Protein AF-A0A257Q7L4-F1 (afdb_monomer)

Solvent-accessible surface area (backbone atoms only — not comparable to full-atom values): 3862 Å² total; per-residue (Å²): 111,68,52,65,74,68,62,95,75,86,86,81,57,64,28,88,52,24,95,74,44,95,67,67,22,95,73,25,42,49,48,91,52,43,64,66,52,50,53,54,50,50,54,42,37,52,52,43,66,71,72,53,62,77,69,58,68,75,69,57,132

Secondary structure (DSSP, 8-state):
-TGGGT-S-----EESSGGG-SS-GGGSEEGGGHHHHHHHHHHHHHHHHHH--GGGGGS--

Nearest PDB structures (foldseek):
  1fx6-assembly1_A-2  TM=9.361E-01  e=3.808E-03  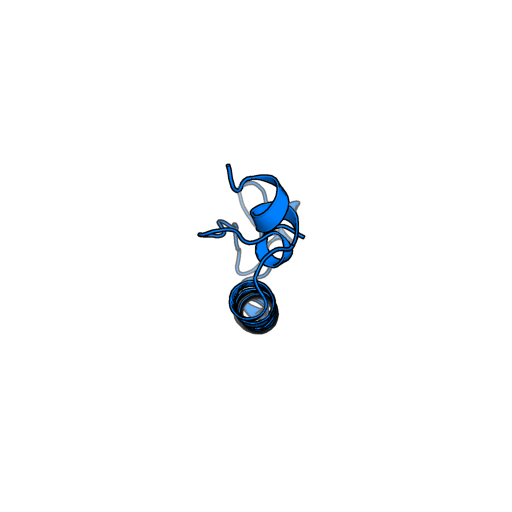Aquifex aeolicus
  2nxi-assembly3_J  TM=9.631E-01  e=5.727E-03  Aquifex aeolicus
  1lrn-assembly1_A  TM=9.381E-01  e=5.727E-03  Aquifex aeolicus
  1fxp-assembly1_A-2  TM=9.384E-01  e=7.518E-03  Aquifex aeolicus
  2nwr-assembly1_A-2  TM=9.377E-01  e=7.518E-03  Aquifex aeolicus

pLDDT: mean 96.1, std 5.47, range [65.94, 98.75]

Radius of gyration: 15.82 Å; Cα contacts (8 Å, |Δi|>4): 42; chains: 1; bounding box: 32×19×44 Å

Structure (mmCIF, N/CA/C/O backbone):
data_AF-A0A257Q7L4-F1
#
_entry.id   AF-A0A257Q7L4-F1
#
loop_
_atom_site.group_PDB
_atom_site.id
_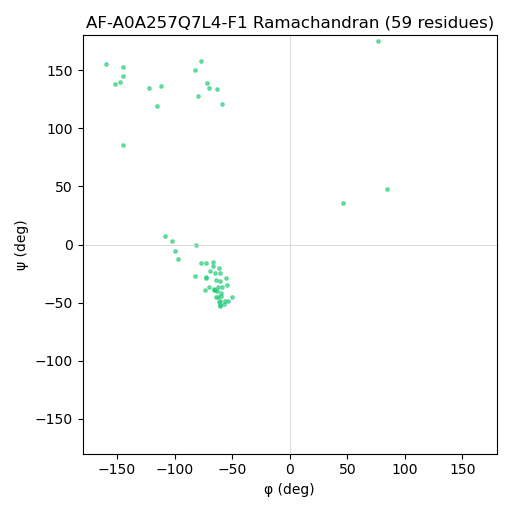atom_site.type_symbol
_atom_site.label_atom_id
_atom_site.label_alt_id
_atom_site.label_comp_id
_atom_site.label_asym_id
_atom_site.label_entity_id
_atom_site.label_seq_id
_atom_site.pdbx_PDB_ins_code
_atom_site.Cartn_x
_atom_site.Cartn_y
_atom_site.Cartn_z
_atom_site.occupancy
_atom_site.B_iso_or_equiv
_atom_site.auth_seq_id
_atom_site.auth_comp_id
_atom_site.auth_asym_id
_atom_site.auth_atom_id
_atom_site.pdbx_PDB_model_num
ATOM 1 N N . ALA A 1 1 ? 4.650 -5.169 5.934 1.00 91.38 1 ALA A N 1
ATOM 2 C CA . ALA A 1 1 ? 4.788 -4.458 7.223 1.00 91.38 1 ALA A CA 1
ATOM 3 C C . ALA A 1 1 ? 3.979 -3.160 7.240 1.00 91.38 1 ALA A C 1
ATOM 5 O O . ALA A 1 1 ? 2.956 -3.145 7.902 1.00 91.38 1 ALA A O 1
ATOM 6 N N . ALA A 1 2 ? 4.357 -2.121 6.478 1.00 97.56 2 ALA A N 1
ATOM 7 C CA . ALA A 1 2 ? 3.701 -0.802 6.527 1.00 97.56 2 ALA A CA 1
ATOM 8 C C . ALA A 1 2 ? 2.172 -0.835 6.320 1.00 97.56 2 ALA A C 1
ATOM 10 O O . ALA A 1 2 ? 1.438 -0.294 7.136 1.00 97.56 2 ALA A O 1
ATOM 11 N N . VAL A 1 3 ? 1.681 -1.527 5.285 1.00 98.31 3 VAL A N 1
ATOM 12 C CA . VAL A 1 3 ? 0.230 -1.639 5.023 1.00 98.31 3 VAL A CA 1
ATOM 13 C C . VAL A 1 3 ? -0.525 -2.288 6.186 1.00 98.31 3 VAL A C 1
ATOM 15 O O . VAL A 1 3 ? -1.559 -1.778 6.602 1.00 98.31 3 VAL A O 1
ATOM 18 N N . ALA A 1 4 ? 0.031 -3.346 6.782 1.00 97.75 4 ALA A N 1
ATOM 19 C CA . ALA A 1 4 ? -0.572 -4.014 7.936 1.00 97.75 4 ALA A CA 1
ATOM 20 C C . ALA A 1 4 ? -0.633 -3.121 9.190 1.00 97.75 4 ALA A C 1
ATOM 22 O O . ALA A 1 4 ? -1.484 -3.341 10.038 1.00 97.75 4 ALA A O 1
ATOM 23 N N . ALA A 1 5 ? 0.239 -2.113 9.294 1.00 97.25 5 ALA A N 1
ATOM 24 C CA . ALA A 1 5 ? 0.220 -1.128 10.374 1.00 97.25 5 ALA A CA 1
ATOM 25 C C . ALA A 1 5 ? -0.808 0.004 10.158 1.00 97.25 5 ALA A C 1
ATOM 27 O O . ALA A 1 5 ? -0.903 0.898 10.990 1.00 97.25 5 ALA A O 1
ATOM 28 N N . GLY A 1 6 ? -1.563 0.001 9.049 1.00 97.25 6 GLY A N 1
ATOM 29 C CA . GLY A 1 6 ? -2.660 0.950 8.833 1.00 97.25 6 GLY A CA 1
ATOM 30 C C . GLY A 1 6 ? -2.252 2.304 8.250 1.00 97.25 6 GLY A C 1
ATOM 31 O O . GLY A 1 6 ? -2.688 3.346 8.732 1.00 97.25 6 GLY A O 1
ATOM 32 N N . ILE A 1 7 ? -1.444 2.319 7.188 1.00 98.25 7 ILE A N 1
ATOM 33 C CA . ILE A 1 7 ? -1.094 3.563 6.479 1.00 98.25 7 ILE A CA 1
ATOM 34 C C . ILE A 1 7 ? -2.226 4.072 5.566 1.00 98.25 7 ILE A C 1
ATOM 36 O O . ILE A 1 7 ? -3.086 3.322 5.093 1.00 98.25 7 ILE A O 1
ATOM 40 N N . ALA A 1 8 ? -2.191 5.373 5.267 1.00 98.19 8 ALA A N 1
ATOM 41 C CA . ALA A 1 8 ? -3.097 5.999 4.301 1.00 98.19 8 ALA A CA 1
ATOM 42 C C . ALA A 1 8 ? -2.636 5.830 2.843 1.00 98.19 8 ALA A C 1
ATOM 44 O O . ALA A 1 8 ? -3.461 5.832 1.934 1.00 98.19 8 ALA A O 1
ATOM 45 N N . GLY A 1 9 ? -1.330 5.682 2.614 1.00 97.62 9 GLY A N 1
ATOM 46 C CA . GLY A 1 9 ? -0.764 5.567 1.276 1.00 97.62 9 GLY A CA 1
ATOM 47 C C . GLY A 1 9 ? 0.614 4.923 1.285 1.00 97.62 9 GLY A C 1
ATOM 48 O O . GLY A 1 9 ? 1.323 4.967 2.289 1.00 97.62 9 GLY A O 1
ATOM 49 N N . LEU A 1 10 ? 0.971 4.326 0.151 1.00 98.31 10 LEU A N 1
ATOM 50 C CA . LEU A 1 10 ? 2.252 3.677 -0.096 1.00 98.31 10 LEU A CA 1
ATOM 51 C C . LEU A 1 10 ? 2.909 4.327 -1.315 1.00 98.31 10 LEU A C 1
ATOM 53 O O . LEU A 1 10 ? 2.255 4.515 -2.338 1.00 98.31 10 LEU A O 1
ATOM 57 N N . PHE A 1 11 ? 4.199 4.630 -1.209 1.00 97.94 11 PHE A N 1
ATOM 58 C CA . PHE A 1 11 ? 5.038 5.033 -2.333 1.00 97.94 11 PHE A CA 1
ATOM 59 C C . PHE A 1 11 ? 6.068 3.934 -2.600 1.00 97.94 11 PHE A C 1
ATOM 61 O O . PHE A 1 11 ? 6.636 3.383 -1.656 1.00 97.94 11 PHE A O 1
ATOM 68 N N . MET A 1 12 ? 6.285 3.601 -3.870 1.00 97.69 12 MET A N 1
ATOM 69 C CA . MET A 1 12 ? 7.231 2.572 -4.292 1.00 97.69 12 MET A CA 1
ATO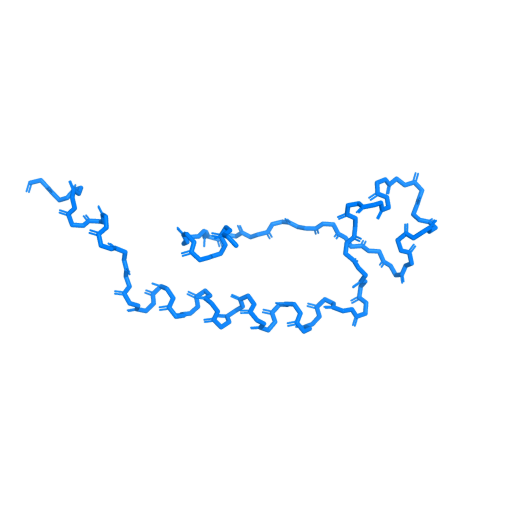M 70 C C . MET A 1 12 ? 7.750 2.890 -5.691 1.00 97.69 12 MET A C 1
ATOM 72 O O . MET A 1 12 ? 6.975 3.273 -6.569 1.00 97.69 12 MET A O 1
ATOM 76 N N . GLU A 1 13 ? 9.048 2.700 -5.902 1.00 97.94 13 GLU A N 1
ATOM 77 C CA . GLU A 1 13 ? 9.662 2.791 -7.224 1.00 97.94 13 GLU A CA 1
ATOM 78 C C . GLU A 1 13 ? 9.489 1.484 -8.003 1.00 97.94 13 GLU A C 1
ATOM 80 O O . GLU A 1 13 ? 9.423 0.391 -7.437 1.00 97.94 13 GLU A O 1
ATOM 85 N N . THR A 1 14 ? 9.425 1.578 -9.328 1.00 98.31 14 THR A N 1
ATOM 86 C CA . THR A 1 14 ? 9.298 0.411 -10.199 1.00 98.31 14 THR A CA 1
ATOM 87 C C . THR A 1 14 ? 10.058 0.611 -11.498 1.00 98.31 14 THR A C 1
ATOM 89 O O . THR A 1 14 ? 10.249 1.739 -11.951 1.00 98.31 14 THR A O 1
ATOM 92 N N . HIS A 1 15 ? 10.493 -0.489 -12.110 1.00 98.62 15 HIS A N 1
ATOM 93 C CA . HIS A 1 15 ? 11.164 -0.461 -13.402 1.00 98.62 15 HIS A CA 1
ATOM 94 C C . HIS A 1 15 ? 10.800 -1.704 -14.237 1.00 98.62 15 HIS A C 1
ATOM 96 O O . HIS A 1 15 ? 10.649 -2.790 -13.669 1.00 98.62 15 HIS A O 1
ATOM 102 N N . PRO A 1 16 ? 10.675 -1.599 -15.578 1.00 98.38 16 PRO A N 1
ATOM 103 C CA . PRO A 1 16 ? 10.447 -2.765 -16.441 1.00 98.38 16 PRO A CA 1
ATOM 104 C C . PRO A 1 16 ? 11.564 -3.818 -16.367 1.00 98.38 16 PRO A C 1
ATOM 106 O O . PRO A 1 16 ? 11.303 -5.005 -16.524 1.00 98.38 16 PRO A O 1
ATOM 109 N N . ASP A 1 17 ? 12.799 -3.376 -16.122 1.00 98.00 17 ASP A N 1
ATOM 110 C CA . ASP A 1 17 ? 13.993 -4.219 -15.975 1.00 98.00 17 ASP A CA 1
ATOM 111 C C . ASP A 1 17 ? 14.934 -3.603 -14.921 1.00 98.00 17 ASP A C 1
ATOM 113 O O . ASP A 1 17 ? 15.781 -2.779 -15.278 1.00 98.00 17 ASP A O 1
ATOM 117 N N . PRO A 1 18 ? 14.748 -3.880 -13.616 1.00 97.81 18 PRO A N 1
ATOM 118 C CA . PRO A 1 18 ? 15.500 -3.215 -12.545 1.00 97.81 18 PRO A CA 1
ATOM 119 C C . PRO A 1 18 ? 17.025 -3.318 -12.688 1.00 97.81 18 PRO A C 1
ATOM 121 O O . PRO A 1 18 ? 17.741 -2.387 -12.329 1.00 97.81 18 PRO A O 1
ATOM 124 N N . ALA A 1 19 ? 17.535 -4.388 -13.308 1.00 97.81 19 ALA A N 1
ATOM 125 C CA . ALA A 1 19 ? 18.966 -4.571 -13.554 1.00 97.81 19 ALA A CA 1
ATOM 126 C C . ALA A 1 19 ? 19.557 -3.551 -14.548 1.00 97.81 19 ALA A C 1
ATOM 128 O O . ALA A 1 19 ? 20.772 -3.366 -14.585 1.00 97.81 19 ALA A O 1
ATOM 129 N N . LYS A 1 20 ? 18.714 -2.889 -15.353 1.00 98.06 20 LYS A N 1
ATOM 130 C CA . LYS A 1 20 ? 19.104 -1.845 -16.316 1.00 98.06 20 LYS A CA 1
ATOM 131 C C . LYS A 1 20 ? 18.674 -0.438 -15.904 1.00 98.06 20 LYS A C 1
ATOM 133 O O . LYS A 1 20 ? 18.793 0.485 -16.711 1.00 98.06 20 LYS A O 1
ATOM 138 N N . ALA A 1 21 ? 18.139 -0.257 -14.700 1.00 97.62 21 ALA A N 1
ATOM 139 C CA . ALA A 1 21 ? 17.737 1.065 -14.245 1.00 97.62 21 ALA A CA 1
ATOM 140 C C . ALA A 1 21 ? 18.965 1.988 -14.148 1.00 97.62 21 ALA A C 1
ATOM 142 O O . ALA A 1 21 ? 20.004 1.611 -13.607 1.00 97.62 21 ALA A O 1
ATOM 143 N N . LEU A 1 22 ? 18.841 3.212 -14.670 1.00 97.44 22 LEU A N 1
ATOM 144 C CA . LEU A 1 22 ? 19.912 4.219 -14.627 1.00 97.44 22 LEU A CA 1
ATOM 145 C C . LEU A 1 22 ? 20.119 4.807 -13.223 1.00 97.44 22 LEU A C 1
ATOM 147 O O . LEU A 1 22 ? 21.132 5.449 -12.962 1.00 97.44 22 LEU A O 1
ATOM 151 N N . SER A 1 23 ? 19.147 4.604 -12.338 1.00 96.50 23 SER A N 1
ATOM 152 C CA . SER A 1 23 ? 19.171 5.005 -10.940 1.00 96.50 23 SER A CA 1
ATOM 153 C C . SER A 1 23 ? 18.385 3.985 -10.127 1.00 96.50 23 SER A C 1
ATOM 155 O O . SER A 1 23 ? 17.356 3.498 -10.584 1.00 96.50 23 SER A O 1
ATOM 157 N N . ASP A 1 24 ? 18.908 3.668 -8.948 1.00 94.62 24 ASP A N 1
ATOM 158 C CA . ASP A 1 24 ? 18.292 2.858 -7.890 1.00 94.62 24 ASP A CA 1
ATOM 159 C C . ASP A 1 2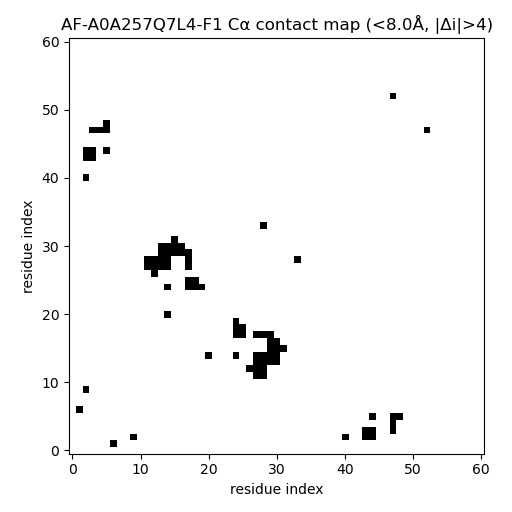4 ? 17.606 1.532 -8.294 1.00 94.62 24 ASP A C 1
ATOM 161 O O . ASP A 1 24 ? 16.622 1.091 -7.702 1.00 94.62 24 ASP A O 1
ATOM 165 N N . GLY A 1 25 ? 18.164 0.835 -9.289 1.00 96.62 25 GLY A N 1
ATOM 166 C CA . GLY A 1 25 ? 17.662 -0.466 -9.748 1.00 96.62 25 GLY A CA 1
ATOM 167 C C . GLY A 1 25 ? 17.422 -1.508 -8.646 1.00 96.62 25 GLY A C 1
ATOM 168 O O . GLY A 1 25 ? 16.365 -2.133 -8.658 1.00 96.62 25 GLY A O 1
ATOM 169 N N . PRO A 1 26 ? 18.334 -1.696 -7.672 1.00 97.12 2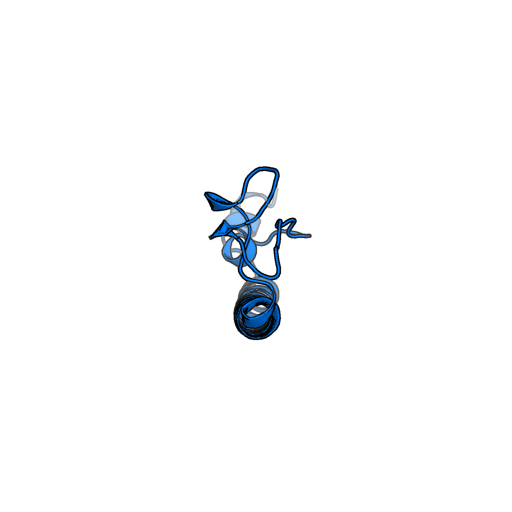6 PRO A N 1
ATOM 170 C CA . PRO A 1 26 ? 18.130 -2.661 -6.590 1.00 97.12 26 PRO A CA 1
ATOM 171 C C . PRO A 1 26 ? 16.898 -2.403 -5.706 1.00 97.12 26 PRO A C 1
ATOM 173 O O . PRO A 1 26 ? 16.390 -3.358 -5.119 1.00 97.12 26 PRO A O 1
ATOM 176 N N . ASN A 1 27 ? 16.409 -1.159 -5.619 1.00 97.50 27 ASN A N 1
ATOM 177 C CA . ASN A 1 27 ? 15.224 -0.803 -4.830 1.00 97.50 27 ASN A CA 1
ATOM 178 C C . ASN A 1 27 ? 13.932 -0.735 -5.665 1.00 97.50 27 ASN A C 1
ATOM 180 O O . ASN A 1 27 ? 12.838 -0.695 -5.097 1.00 97.50 27 ASN A O 1
ATOM 184 N N . ALA A 1 28 ? 14.028 -0.749 -6.998 1.00 98.12 28 ALA A N 1
ATOM 185 C CA . ALA A 1 28 ? 12.873 -0.701 -7.884 1.00 98.12 28 ALA A CA 1
ATOM 186 C C . ALA A 1 28 ? 12.192 -2.075 -8.018 1.00 98.12 28 ALA A C 1
ATOM 188 O O . ALA A 1 28 ? 12.811 -3.074 -8.391 1.00 98.12 28 ALA A O 1
ATOM 189 N N . TRP A 1 29 ? 10.877 -2.123 -7.800 1.00 98.06 29 TRP A N 1
ATOM 190 C CA . TRP A 1 29 ? 10.094 -3.343 -8.006 1.00 98.06 29 TRP A CA 1
ATOM 191 C C . TRP A 1 29 ? 9.935 -3.664 -9.505 1.00 98.06 29 TRP A C 1
ATOM 193 O O . TRP A 1 29 ? 9.659 -2.747 -10.289 1.00 98.06 29 TRP A O 1
ATOM 203 N N . PRO A 1 30 ? 10.036 -4.933 -9.946 1.00 98.44 30 PRO A N 1
ATOM 204 C CA . PRO A 1 30 ? 9.753 -5.300 -11.333 1.00 98.44 30 PRO A CA 1
ATOM 205 C C . PRO A 1 30 ? 8.315 -4.939 -11.732 1.00 98.44 30 PRO A C 1
ATOM 207 O O . PRO A 1 30 ? 7.351 -5.426 -11.139 1.00 98.44 30 PRO A O 1
ATOM 210 N N . LEU A 1 31 ? 8.151 -4.100 -12.760 1.00 98.56 31 LEU A N 1
ATOM 211 C CA . LEU A 1 31 ? 6.838 -3.556 -13.140 1.00 98.56 31 LEU A CA 1
ATOM 212 C C . LEU A 1 31 ? 5.816 -4.644 -13.498 1.00 98.56 31 LEU A C 1
ATOM 214 O O . LEU A 1 31 ? 4.638 -4.530 -13.167 1.00 98.56 31 LEU A O 1
ATOM 218 N N . ASN A 1 32 ? 6.265 -5.724 -14.134 1.00 98.44 32 ASN A N 1
ATOM 219 C CA . ASN A 1 32 ? 5.409 -6.850 -14.506 1.00 98.44 32 ASN A CA 1
ATOM 220 C C . ASN A 1 32 ? 4.858 -7.643 -13.306 1.00 98.44 32 ASN A C 1
ATOM 222 O O . ASN A 1 32 ? 3.912 -8.398 -13.484 1.00 98.44 32 ASN A O 1
ATOM 226 N N . GLN A 1 33 ? 5.419 -7.465 -12.107 1.00 98.44 33 GLN A N 1
ATOM 227 C CA . GLN A 1 33 ? 4.964 -8.093 -10.861 1.00 98.44 33 GLN A CA 1
ATOM 228 C C . GLN A 1 33 ? 4.167 -7.124 -9.971 1.00 98.44 33 GLN A C 1
ATOM 230 O O . GLN A 1 33 ? 3.804 -7.463 -8.846 1.00 98.44 33 GLN A O 1
ATOM 235 N N . MET A 1 34 ? 3.922 -5.891 -10.426 1.00 98.44 34 MET A N 1
ATOM 236 C CA . MET A 1 34 ? 3.261 -4.865 -9.615 1.00 98.44 34 MET A CA 1
ATOM 237 C C . MET A 1 34 ? 1.806 -5.229 -9.289 1.00 98.44 34 MET A C 1
ATOM 239 O O . MET A 1 34 ? 1.352 -4.993 -8.173 1.00 98.44 34 MET A O 1
ATOM 243 N N . ALA A 1 35 ? 1.078 -5.830 -10.234 1.00 98.50 35 ALA A N 1
ATOM 244 C CA . ALA A 1 35 ? -0.327 -6.185 -10.037 1.00 98.50 35 ALA A CA 1
ATOM 245 C C . ALA A 1 35 ? -0.512 -7.189 -8.887 1.00 98.50 35 ALA A C 1
ATOM 247 O O . ALA A 1 35 ? -1.297 -6.933 -7.975 1.00 98.50 35 ALA A O 1
ATOM 248 N N . ASP A 1 36 ? 0.256 -8.279 -8.886 1.00 98.62 36 ASP A N 1
ATOM 249 C CA . ASP A 1 36 ? 0.167 -9.331 -7.864 1.00 98.62 36 ASP A CA 1
ATOM 250 C C . ASP A 1 36 ? 0.534 -8.805 -6.469 1.00 98.62 36 ASP A C 1
ATOM 252 O O . ASP A 1 36 ? -0.137 -9.103 -5.472 1.00 98.62 36 ASP A O 1
ATOM 256 N N . LEU A 1 37 ? 1.563 -7.952 -6.402 1.00 98.50 37 LEU A N 1
ATOM 257 C CA . LEU A 1 37 ? 1.937 -7.263 -5.173 1.00 98.50 37 LEU A CA 1
ATOM 258 C C . LEU A 1 37 ? 0.787 -6.380 -4.670 1.00 98.50 37 LEU A C 1
ATOM 260 O O . LEU A 1 37 ? 0.376 -6.506 -3.518 1.00 98.50 37 LEU A O 1
ATOM 264 N N . LEU A 1 38 ? 0.240 -5.508 -5.523 1.00 98.56 38 LEU A N 1
ATOM 265 C CA . LEU A 1 38 ? -0.844 -4.598 -5.145 1.00 98.56 38 LEU A CA 1
ATOM 266 C C . LEU A 1 38 ? -2.112 -5.345 -4.725 1.00 98.56 38 LEU A C 1
ATOM 268 O O . LEU A 1 38 ? -2.761 -4.915 -3.775 1.00 98.56 38 LEU A O 1
ATOM 272 N N . HIS A 1 39 ? -2.445 -6.470 -5.363 1.00 98.75 39 HIS A N 1
ATOM 273 C CA . HIS A 1 39 ? -3.559 -7.320 -4.940 1.00 98.75 39 HIS A CA 1
ATOM 274 C C . HIS A 1 39 ? -3.390 -7.785 -3.493 1.00 98.75 39 HIS A C 1
ATOM 276 O O . HIS A 1 39 ? -4.273 -7.552 -2.666 1.00 98.75 39 HIS A O 1
ATOM 282 N N . THR A 1 40 ? -2.221 -8.338 -3.167 1.00 98.69 40 THR A N 1
ATOM 283 C CA . THR A 1 40 ? -1.898 -8.777 -1.802 1.00 98.69 40 THR A CA 1
ATOM 284 C C . THR A 1 40 ? -1.966 -7.612 -0.809 1.00 98.69 40 THR A C 1
ATOM 286 O O . THR A 1 40 ? -2.535 -7.731 0.276 1.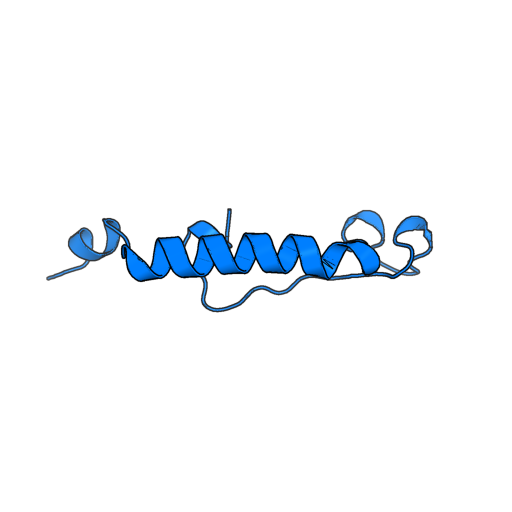00 98.69 40 THR A O 1
ATOM 289 N N . LEU A 1 41 ? -1.410 -6.451 -1.171 1.00 98.75 41 LEU A N 1
ATOM 290 C CA . LEU A 1 41 ? -1.415 -5.273 -0.303 1.00 98.75 41 LEU A CA 1
ATOM 291 C C . LEU A 1 41 ? -2.831 -4.732 -0.069 1.00 98.75 41 LEU A C 1
ATOM 293 O O . LEU A 1 41 ? -3.150 -4.359 1.056 1.00 98.75 41 LEU A O 1
ATOM 297 N N . VAL A 1 42 ? -3.697 -4.730 -1.084 1.00 98.69 42 VAL A N 1
ATOM 298 C CA . VAL A 1 42 ? -5.101 -4.313 -0.950 1.00 98.69 42 VAL A CA 1
ATOM 299 C C . VAL A 1 42 ? -5.882 -5.253 -0.032 1.00 98.69 42 VAL A C 1
ATOM 301 O O . VAL A 1 42 ? -6.708 -4.786 0.752 1.00 98.69 42 VAL A O 1
ATOM 304 N N . GLU A 1 43 ? -5.638 -6.561 -0.096 1.00 98.69 43 GLU A N 1
ATOM 305 C CA . GLU A 1 43 ? -6.276 -7.522 0.811 1.00 98.69 43 GLU A CA 1
ATOM 306 C C . GLU A 1 43 ? -5.870 -7.284 2.267 1.00 98.69 43 GLU A C 1
ATOM 308 O O . GLU A 1 43 ? -6.735 -7.219 3.143 1.00 98.69 43 GLU A O 1
ATOM 313 N N . ILE A 1 44 ? -4.575 -7.064 2.516 1.00 98.56 44 ILE A N 1
ATOM 314 C CA . ILE A 1 44 ? -4.066 -6.714 3.847 1.00 98.56 44 ILE A CA 1
ATOM 315 C C . ILE A 1 4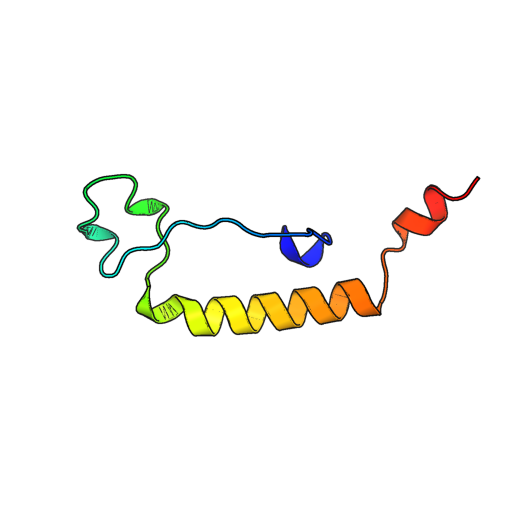4 ? -4.690 -5.401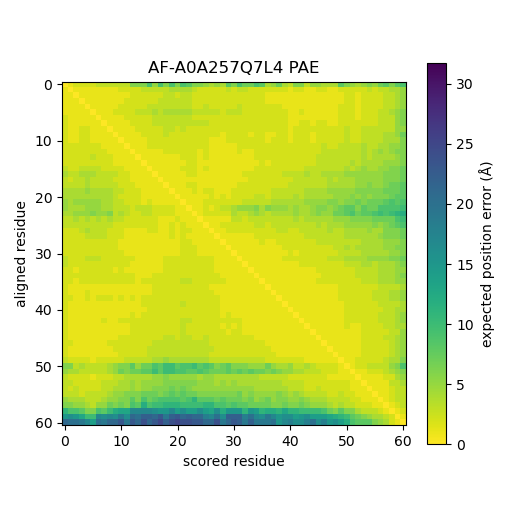 4.329 1.00 98.56 44 ILE A C 1
ATOM 317 O O . ILE A 1 44 ? -5.187 -5.352 5.451 1.00 98.56 44 ILE A O 1
ATOM 321 N N . ASP A 1 45 ? -4.694 -4.358 3.492 1.00 98.69 45 ASP A N 1
ATOM 322 C CA . ASP A 1 45 ? -5.233 -3.034 3.827 1.00 98.69 45 ASP A CA 1
ATOM 323 C C . ASP A 1 45 ? -6.698 -3.108 4.266 1.00 98.69 45 ASP A C 1
ATOM 325 O O . ASP A 1 45 ? -7.074 -2.597 5.322 1.00 98.69 45 ASP A O 1
ATOM 329 N N . ARG A 1 46 ? -7.518 -3.810 3.475 1.00 98.56 46 ARG A N 1
ATOM 330 C CA . ARG A 1 46 ? -8.939 -4.019 3.768 1.00 98.56 46 ARG A CA 1
ATOM 331 C C . ARG A 1 46 ? -9.133 -4.785 5.067 1.00 98.56 46 ARG A C 1
ATOM 333 O O . ARG A 1 46 ? -9.979 -4.395 5.866 1.00 98.56 46 ARG A O 1
ATOM 340 N N . LEU A 1 47 ? -8.362 -5.852 5.277 1.00 98.25 47 LEU A N 1
ATOM 341 C CA . LEU A 1 47 ? -8.473 -6.688 6.467 1.00 98.25 47 LEU A CA 1
ATOM 342 C C . LEU A 1 47 ? -8.201 -5.886 7.743 1.00 98.25 47 LEU A C 1
ATOM 344 O O . LEU A 1 47 ? -9.029 -5.879 8.653 1.00 98.25 47 LEU A O 1
ATOM 348 N N . VAL A 1 48 ? -7.063 -5.189 7.807 1.00 97.81 48 VAL A N 1
ATOM 349 C CA . VAL A 1 48 ? -6.655 -4.486 9.033 1.00 97.81 48 VAL A CA 1
ATOM 350 C C . VAL A 1 48 ? -7.538 -3.272 9.316 1.00 97.81 48 VAL A C 1
ATOM 352 O O . VAL A 1 48 ? -7.905 -3.029 10.462 1.00 97.81 48 VAL A O 1
ATOM 355 N N . LYS A 1 49 ? -7.973 -2.549 8.275 1.00 97.06 49 LYS A N 1
ATOM 356 C CA . LYS A 1 49 ? -8.874 -1.399 8.438 1.00 97.06 49 LYS A CA 1
ATOM 357 C C . LYS A 1 49 ? -10.302 -1.804 8.804 1.00 97.06 49 LYS A C 1
ATOM 359 O O . LYS A 1 49 ? -10.975 -1.033 9.478 1.00 97.06 49 LYS A O 1
ATOM 364 N N . ALA A 1 50 ? -10.763 -2.987 8.391 1.00 97.38 50 ALA A N 1
ATOM 365 C CA . ALA A 1 50 ? -12.074 -3.504 8.783 1.00 97.38 50 ALA A CA 1
ATOM 366 C C . ALA A 1 50 ? -12.106 -3.977 10.245 1.00 97.38 50 ALA A C 1
ATOM 368 O O . ALA A 1 50 ? -13.101 -3.758 10.931 1.00 97.38 50 ALA A O 1
ATOM 369 N N . ALA A 1 51 ? -11.032 -4.616 10.720 1.00 91.81 51 ALA A N 1
ATOM 370 C CA . ALA A 1 51 ? -10.924 -5.072 12.106 1.00 91.81 51 ALA A CA 1
ATOM 371 C C . ALA A 1 51 ? -10.711 -3.915 13.102 1.00 91.81 51 ALA A C 1
ATOM 373 O O . ALA A 1 51 ? -11.116 -4.020 14.260 1.00 91.81 51 ALA A O 1
ATOM 374 N N . GLY A 1 52 ? -10.091 -2.820 12.650 1.00 90.88 52 GLY A N 1
ATOM 375 C CA . GLY A 1 52 ? -9.610 -1.754 13.525 1.00 90.88 52 GLY A CA 1
ATOM 376 C C . GLY A 1 52 ? -8.315 -2.144 14.243 1.00 90.88 52 GLY A C 1
ATOM 377 O O . GLY A 1 52 ? -7.823 -3.267 14.120 1.00 90.88 52 GLY A O 1
ATOM 378 N N . PHE A 1 53 ? -7.746 -1.200 14.991 1.00 95.12 53 PHE A N 1
ATOM 379 C CA . PHE A 1 53 ? -6.442 -1.366 15.638 1.00 95.12 53 PHE A CA 1
ATOM 380 C C . PHE A 1 53 ? -6.594 -1.333 17.166 1.00 95.12 53 PHE A C 1
ATOM 382 O O . PHE A 1 53 ? -7.052 -0.312 17.687 1.00 95.12 53 PHE A O 1
ATOM 389 N N . PRO A 1 54 ? -6.238 -2.404 17.909 1.00 93.94 54 PRO A N 1
ATOM 390 C CA . PRO A 1 54 ? -6.420 -2.471 19.364 1.00 93.94 54 PRO A CA 1
ATOM 391 C C . PRO A 1 54 ? -5.788 -1.304 20.131 1.00 93.94 54 PRO A C 1
ATOM 393 O O . PRO A 1 54 ? -6.348 -0.822 21.113 1.00 93.94 54 PRO A O 1
ATOM 396 N N . GLU A 1 55 ? -4.646 -0.808 19.662 1.00 94.25 55 GLU A N 1
ATOM 397 C CA . GLU A 1 55 ? -3.943 0.342 20.224 1.00 94.25 55 GLU A CA 1
ATOM 398 C C . GLU A 1 55 ? -4.756 1.646 20.176 1.00 94.25 55 GLU A C 1
ATOM 400 O O . GLU A 1 55 ? -4.505 2.539 20.979 1.00 94.25 55 GLU A O 1
ATOM 405 N N . GLN A 1 56 ? -5.780 1.758 19.319 1.00 91.88 56 GLN A N 1
ATOM 406 C CA . GLN A 1 56 ? -6.686 2.914 19.320 1.00 91.88 56 GLN A CA 1
ATOM 407 C C . GLN A 1 56 ? -7.489 3.011 20.622 1.00 91.88 56 GLN A C 1
ATOM 409 O O . GLN A 1 56 ? -7.781 4.115 21.074 1.00 91.88 56 GLN A O 1
ATOM 414 N N . ALA A 1 57 ? -7.793 1.879 21.268 1.00 91.88 57 ALA A N 1
ATOM 415 C CA . ALA A 1 57 ? -8.473 1.870 22.563 1.00 91.88 57 ALA A CA 1
ATOM 416 C C . ALA A 1 57 ? -7.587 2.409 23.699 1.00 91.88 57 ALA A C 1
ATOM 418 O O . ALA A 1 57 ? -8.109 2.885 24.701 1.00 91.88 57 ALA A O 1
ATOM 419 N N . LEU A 1 58 ? -6.258 2.373 23.538 1.00 93.50 58 LEU A N 1
ATOM 420 C CA . LEU A 1 58 ? -5.306 2.936 24.505 1.00 93.50 58 LEU A CA 1
ATOM 421 C C . LEU A 1 58 ? -5.204 4.466 24.412 1.00 93.50 58 LEU A C 1
ATOM 423 O O . LEU A 1 58 ? -4.649 5.094 25.308 1.00 93.50 58 LEU A O 1
ATOM 427 N N . LEU A 1 59 ? -5.698 5.054 23.318 1.00 86.75 59 LEU A N 1
ATOM 428 C CA . LEU A 1 59 ? -5.658 6.493 23.043 1.00 86.75 59 LEU A CA 1
ATOM 429 C C . LEU A 1 59 ? -6.985 7.198 23.364 1.00 86.75 59 LEU A C 1
ATOM 431 O O . LEU A 1 59 ? -7.062 8.422 23.249 1.00 86.75 59 LEU A O 1
ATOM 435 N N . ALA A 1 60 ? -8.027 6.447 23.733 1.00 73.56 60 ALA A N 1
ATOM 436 C CA . ALA A 1 60 ? -9.287 7.020 24.188 1.00 73.56 60 ALA A CA 1
ATOM 437 C C . ALA A 1 60 ? -9.091 7.680 25.573 1.00 73.56 60 ALA A C 1
ATOM 439 O O . ALA A 1 60 ? -8.418 7.084 26.417 1.00 73.56 60 ALA A O 1
ATOM 440 N N . PRO A 1 61 ? -9.616 8.903 25.791 1.00 65.94 61 PRO A N 1
ATOM 441 C CA . 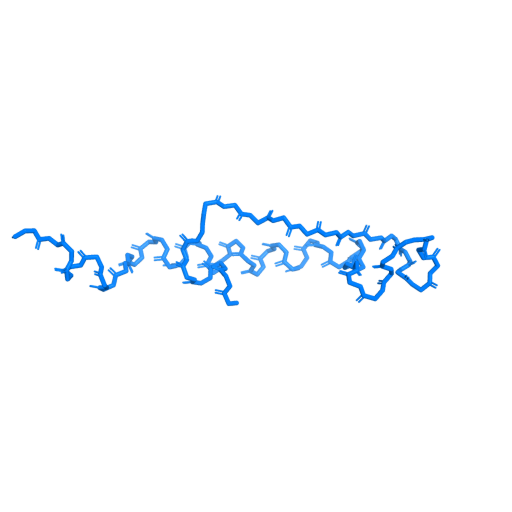PRO A 1 61 ? -9.469 9.634 27.051 1.00 65.94 61 PRO A CA 1
ATOM 442 C C . PRO A 1 61 ? -10.136 8.941 28.245 1.00 65.94 61 PRO A C 1
ATOM 444 O O . PRO A 1 61 ? -11.140 8.220 28.037 1.00 65.94 61 PRO A O 1
#

Foldseek 3Di:
DVLLVADPDDDAAADCQLVPDPPDSVRHHNPVCVVVVVVVSVVSNCVNVVVDDPCVVVVDD

Sequence (61 aa):
AAVAAGIAGLFMETHPDPAKALSDGPNAWPLNQMADLLHTLVEIDRLVKAAGFPEQALLAP

Mean predicted aligned error: 3.19 Å